Protein AF-A0A835HES0-F1 (afdb_monomer)

Secondary structure (DSSP, 8-state):
------PPPPTTPPPPPHHHHIIIIITTSTT--TT-S--S----S----------HHHHHHHHHHHHHHHHHHHHHHHHHHHHHHHHHHTT-

pLDDT: mean 78.98, std 13.73, range [44.25, 97.56]

Solvent-accessible surface area (backbone atoms only — not comparable to full-atom values): 6055 Å² total; per-residue (Å²): 133,85,84,72,86,80,74,76,78,62,91,87,63,80,76,78,49,74,65,55,46,34,62,72,59,38,65,70,43,92,87,55,61,91,84,74,62,90,59,83,71,72,77,69,94,78,69,84,69,77,74,72,74,70,51,72,68,55,53,50,54,53,48,55,54,51,50,53,51,51,52,51,53,48,51,56,50,49,54,52,47,49,57,50,51,55,56,54,63,73,76,110

Radius of gyration: 34.27 Å; Cα contacts (8 Å, |Δi|>4): 11; chains: 1; bounding box: 58×34×90 Å

Sequence (92 aa):
MVELQNQPTPEGSKPLTEEEIFDEVLGVRPGYKRGLGHGEAPLSRKCVARYEHPDVDQLRARAEEAESQLEKLRGWKEAAQETQETHQAQIQ

Mean predicted aligned error: 18.34 Å

Foldseek 3Di:
DDDDPPDDDPPPDDDDDPVRCCVPPQVPDPPHDPPPPPDPDPPPPPDPPVPPVPPPVRVVVVVVVVVVVVVVVVVVVVVVVVVVVVVVVVVD

Structure (mmCIF, N/CA/C/O backbone):
data_AF-A0A835HES0-F1
#
_entry.id   AF-A0A835HES0-F1
#
loop_
_atom_site.group_PDB
_atom_site.id
_atom_site.type_symbol
_atom_site.label_atom_id
_atom_site.label_alt_id
_atom_site.label_comp_id
_atom_site.label_asym_id
_atom_site.label_entity_id
_atom_site.label_seq_id
_atom_site.pdbx_PDB_ins_code
_atom_site.Cartn_x
_atom_site.Cartn_y
_atom_site.Cartn_z
_atom_site.occupancy
_atom_site.B_iso_or_equiv
_atom_site.auth_seq_id
_atom_site.auth_comp_id
_atom_site.auth_asym_id
_atom_site.auth_atom_id
_atom_site.pdbx_PDB_model_num
ATOM 1 N N . MET A 1 1 ? 6.231 6.410 -54.476 1.00 61.84 1 MET A N 1
ATOM 2 C CA . MET A 1 1 ? 4.985 5.732 -54.068 1.00 61.84 1 MET A CA 1
ATOM 3 C C . MET A 1 1 ? 5.387 4.313 -53.710 1.00 61.84 1 MET A C 1
ATOM 5 O O . MET A 1 1 ? 6.032 3.690 -54.538 1.00 61.84 1 MET A O 1
ATOM 9 N N . VAL A 1 2 ? 5.175 3.866 -52.470 1.00 69.19 2 VAL A N 1
ATOM 10 C CA . VAL A 1 2 ? 5.472 2.473 -52.095 1.00 69.19 2 VAL A CA 1
ATOM 11 C C . VAL A 1 2 ? 4.303 1.631 -52.590 1.00 69.19 2 VAL A C 1
ATOM 13 O O . VAL A 1 2 ? 3.172 1.872 -52.173 1.00 69.19 2 VAL A O 1
ATOM 16 N N . GLU A 1 3 ? 4.559 0.702 -53.507 1.00 64.00 3 GLU A N 1
ATOM 17 C CA . GLU A 1 3 ? 3.569 -0.293 -53.918 1.00 64.00 3 GLU A CA 1
ATOM 18 C C . GLU A 1 3 ? 3.380 -1.271 -52.757 1.00 64.00 3 GLU A C 1
ATOM 20 O O . GLU A 1 3 ? 4.244 -2.096 -52.463 1.00 64.00 3 GLU A O 1
ATOM 25 N N . LEU A 1 4 ? 2.277 -1.114 -52.027 1.00 65.44 4 LEU A N 1
ATOM 26 C CA . LEU A 1 4 ? 1.916 -2.028 -50.953 1.00 65.44 4 LEU A CA 1
ATOM 27 C C . LEU A 1 4 ? 1.489 -3.355 -51.592 1.00 65.44 4 LEU A C 1
ATOM 29 O O . LEU A 1 4 ? 0.635 -3.359 -52.482 1.00 65.44 4 LEU A O 1
ATOM 33 N N . GLN A 1 5 ? 2.078 -4.476 -51.166 1.00 68.44 5 GLN A N 1
ATOM 34 C CA . GLN A 1 5 ? 1.601 -5.791 -51.590 1.00 68.44 5 GLN A CA 1
ATOM 35 C C . GLN A 1 5 ? 0.143 -5.950 -51.137 1.00 68.44 5 GLN A C 1
ATOM 37 O O . GLN A 1 5 ? -0.137 -6.080 -49.951 1.00 68.44 5 GLN A O 1
ATOM 42 N N . ASN A 1 6 ? -0.784 -5.897 -52.093 1.00 66.31 6 ASN A N 1
ATOM 43 C CA . ASN A 1 6 ? -2.229 -5.986 -51.867 1.00 66.31 6 ASN A CA 1
ATOM 44 C C . ASN A 1 6 ? -2.771 -7.413 -52.041 1.00 66.31 6 ASN A C 1
ATOM 46 O O . ASN A 1 6 ? -3.983 -7.591 -52.152 1.00 66.31 6 ASN A O 1
ATOM 50 N N . GLN A 1 7 ? -1.908 -8.432 -52.121 1.00 75.69 7 GLN A N 1
ATOM 51 C CA . GLN A 1 7 ? -2.403 -9.806 -52.158 1.00 75.69 7 GLN A CA 1
ATOM 52 C C . GLN A 1 7 ? -2.845 -10.218 -50.750 1.00 75.69 7 GLN A C 1
ATOM 54 O O . GLN A 1 7 ? -2.024 -10.187 -49.833 1.00 75.69 7 GLN A O 1
ATOM 59 N N . PRO A 1 8 ? -4.126 -10.579 -50.556 1.00 68.69 8 PRO A N 1
ATOM 60 C CA . PRO A 1 8 ? -4.584 -11.088 -49.277 1.00 68.69 8 PRO A CA 1
ATOM 61 C C . PRO A 1 8 ? -3.895 -12.421 -48.994 1.00 68.69 8 PRO A C 1
ATOM 63 O O . PRO A 1 8 ? -3.7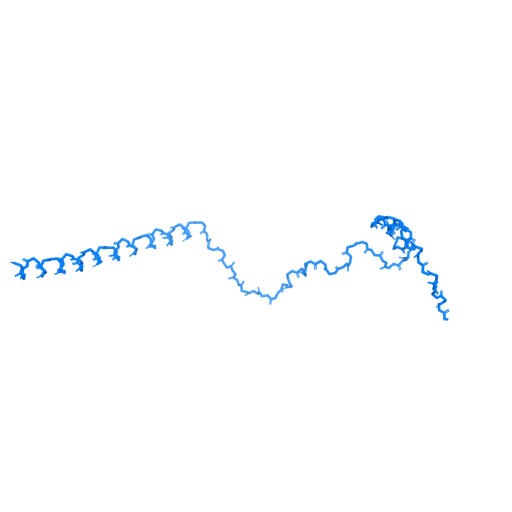89 -13.278 -49.875 1.00 68.69 8 PRO A O 1
ATOM 66 N N . THR A 1 9 ? -3.435 -12.605 -47.759 1.00 75.19 9 THR A N 1
ATOM 67 C CA . THR A 1 9 ? -2.931 -13.900 -47.306 1.00 75.19 9 THR A CA 1
ATOM 68 C C . THR A 1 9 ? -4.050 -14.934 -47.471 1.00 75.19 9 THR A C 1
ATOM 70 O O . THR A 1 9 ? -5.163 -14.67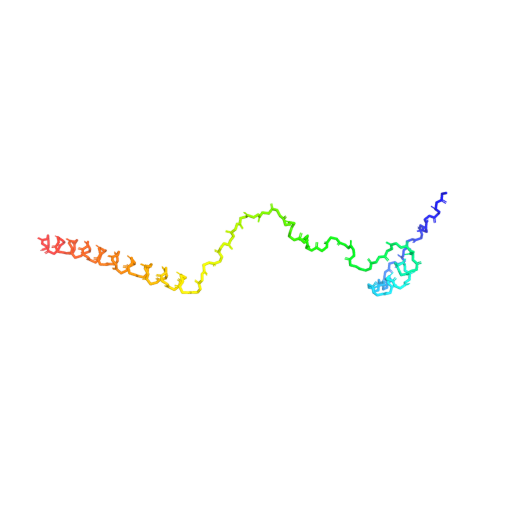5 -47.006 1.00 75.19 9 THR A O 1
ATOM 73 N N . PRO A 1 10 ? -3.809 -16.080 -48.133 1.00 79.88 10 PRO A N 1
ATOM 74 C CA . PRO A 1 10 ? -4.847 -17.085 -48.326 1.00 79.88 10 PRO A CA 1
ATOM 75 C C . PRO A 1 10 ? -5.412 -17.543 -46.974 1.00 79.88 10 PRO A C 1
ATOM 77 O O . PRO A 1 10 ? -4.648 -17.823 -46.040 1.00 79.88 10 PRO A O 1
ATOM 80 N N . GLU A 1 11 ? -6.745 -17.588 -46.863 1.00 78.25 11 GLU A N 1
ATOM 81 C CA . GLU A 1 11 ? -7.441 -18.028 -45.649 1.00 78.25 11 GLU A CA 1
ATOM 82 C C . GLU A 1 11 ? -6.944 -19.421 -45.231 1.00 78.25 11 GLU A C 1
ATOM 84 O O . GLU A 1 11 ? -6.911 -20.351 -46.035 1.00 78.25 11 GLU A O 1
ATOM 89 N N . GLY A 1 12 ? -6.525 -19.561 -43.969 1.00 73.94 12 GLY A N 1
ATOM 90 C CA . GLY A 1 12 ? -5.968 -20.808 -43.427 1.00 73.94 12 GLY A CA 1
ATOM 91 C C . GLY A 1 12 ? -4.439 -20.893 -43.406 1.00 73.94 12 GLY A C 1
ATOM 92 O O . GLY A 1 12 ? -3.893 -21.888 -42.931 1.00 73.94 12 GLY A O 1
ATOM 93 N N . SER A 1 13 ? -3.732 -19.858 -43.862 1.00 79.69 13 SER A N 1
ATOM 94 C CA . SER A 1 13 ? -2.285 -19.768 -43.653 1.00 79.69 13 SER A CA 1
ATOM 95 C C . SER A 1 13 ? -1.963 -19.681 -42.161 1.00 79.69 13 SER A C 1
ATOM 97 O O . SER A 1 13 ? -2.618 -18.950 -41.413 1.00 79.69 13 SER A O 1
ATOM 99 N N . LYS A 1 14 ? -0.933 -20.410 -41.721 1.00 83.94 14 LYS A N 1
ATOM 100 C CA . LYS A 1 14 ? -0.424 -20.268 -40.357 1.00 83.94 14 LYS A CA 1
ATOM 101 C C . LYS A 1 14 ? 0.112 -18.836 -40.199 1.00 83.94 14 LYS A C 1
ATOM 103 O O . LYS A 1 14 ? 0.946 -18.435 -41.012 1.00 83.94 14 LYS A O 1
ATOM 108 N N . PRO A 1 15 ? -0.352 -18.064 -39.202 1.00 82.56 15 PRO A N 1
ATOM 109 C CA . PRO A 1 15 ? 0.228 -16.758 -38.938 1.00 82.56 15 PRO A CA 1
ATOM 110 C C . PRO A 1 15 ? 1.699 -16.931 -38.551 1.00 82.56 15 PRO A C 1
ATOM 112 O O . PRO A 1 15 ? 2.045 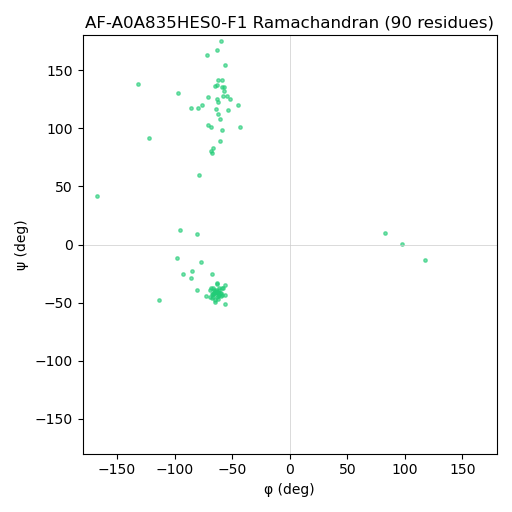-17.881 -37.843 1.00 82.56 15 PRO A O 1
ATOM 115 N N . LEU A 1 16 ? 2.543 -16.013 -39.022 1.00 82.88 16 LEU A N 1
ATOM 116 C CA . LEU A 1 16 ? 3.942 -15.937 -38.608 1.00 82.88 16 LEU A CA 1
ATOM 117 C C . LEU A 1 16 ? 4.013 -15.743 -37.090 1.00 82.88 16 LEU A C 1
ATOM 119 O O . LEU A 1 16 ? 3.193 -15.016 -36.515 1.00 82.88 16 LEU A O 1
ATOM 123 N N . THR A 1 17 ? 4.976 -16.393 -36.441 1.00 85.62 17 THR A N 1
ATOM 124 C CA . THR A 1 17 ? 5.230 -16.154 -35.019 1.00 85.62 17 THR A CA 1
ATOM 125 C C . THR A 1 17 ? 5.876 -14.786 -34.812 1.00 85.62 17 THR A C 1
ATOM 127 O O . THR A 1 17 ? 6.384 -14.160 -35.743 1.00 85.62 17 THR A O 1
ATOM 130 N N . GLU A 1 18 ? 5.854 -14.289 -33.575 1.00 80.25 18 GLU A N 1
ATOM 131 C CA . GLU A 1 18 ? 6.440 -12.986 -33.241 1.00 80.25 18 GLU A CA 1
ATOM 132 C C . GLU A 1 18 ? 7.933 -12.919 -33.601 1.00 80.25 18 GLU A C 1
ATOM 134 O O . GLU A 1 18 ? 8.425 -11.891 -34.072 1.00 80.25 18 GLU A O 1
ATOM 139 N N . GLU A 1 19 ? 8.649 -14.026 -33.413 1.00 82.56 19 GLU A N 1
ATOM 140 C CA . GLU A 1 19 ? 10.066 -14.144 -33.739 1.00 82.56 19 GLU A CA 1
ATOM 141 C C . GLU A 1 19 ? 10.294 -14.085 -35.248 1.00 82.56 19 GLU A C 1
ATOM 143 O O . GLU A 1 19 ? 11.141 -13.316 -35.697 1.00 82.56 19 GLU A O 1
ATOM 148 N N . GLU A 1 20 ? 9.496 -14.824 -36.021 1.00 83.69 20 GLU A N 1
ATOM 149 C CA . GLU A 1 20 ? 9.566 -14.845 -37.485 1.00 83.69 20 GLU A CA 1
ATOM 150 C C . GLU A 1 20 ? 9.259 -13.456 -38.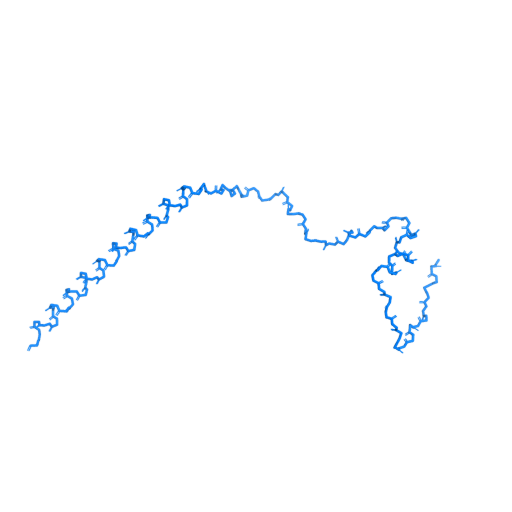071 1.00 83.69 20 GLU A C 1
ATOM 152 O O . GLU A 1 20 ? 9.981 -12.969 -38.940 1.00 83.69 20 GLU A O 1
ATOM 157 N N . ILE A 1 21 ? 8.254 -12.756 -37.529 1.00 82.81 21 ILE A N 1
ATOM 158 C CA . ILE A 1 21 ? 7.937 -11.367 -37.905 1.00 82.81 21 ILE A CA 1
ATOM 159 C C . ILE A 1 21 ? 9.104 -10.432 -37.573 1.00 82.81 21 ILE A C 1
ATOM 161 O O . ILE A 1 21 ? 9.415 -9.515 -38.343 1.00 82.81 21 ILE A O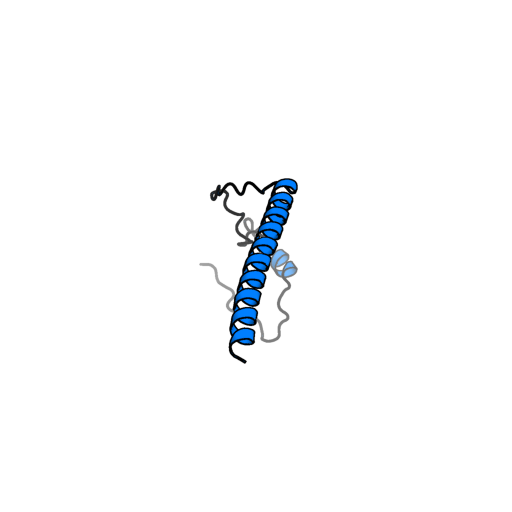 1
ATOM 165 N N . PHE A 1 22 ? 9.748 -10.623 -36.419 1.00 79.75 22 PHE A N 1
ATOM 166 C CA . PHE A 1 22 ? 10.888 -9.800 -36.051 1.00 79.75 22 PHE A CA 1
ATOM 167 C C . PHE A 1 22 ? 12.056 -10.022 -37.002 1.00 79.75 22 PHE A C 1
ATOM 169 O O . PHE A 1 22 ? 12.604 -9.041 -37.485 1.00 79.75 22 PHE A O 1
ATOM 176 N N . ASP A 1 23 ? 12.414 -11.261 -37.307 1.00 81.62 23 ASP A N 1
ATOM 177 C CA . ASP A 1 23 ? 13.574 -11.551 -38.146 1.00 81.62 23 ASP A CA 1
ATOM 178 C C . ASP A 1 23 ? 13.347 -11.136 -39.609 1.00 81.62 23 ASP A C 1
ATOM 180 O O . ASP A 1 23 ? 14.243 -10.561 -40.229 1.00 81.62 23 ASP A O 1
ATOM 184 N N . GLU A 1 24 ? 12.141 -11.344 -40.146 1.00 78.75 24 GLU A N 1
ATOM 185 C CA . GLU A 1 24 ? 11.822 -11.047 -41.547 1.00 78.75 24 GLU A CA 1
ATOM 186 C C . GLU A 1 24 ? 11.524 -9.557 -41.799 1.00 78.75 24 GLU A C 1
ATOM 188 O O . GLU A 1 24 ? 11.940 -8.997 -42.815 1.00 78.75 24 GLU A O 1
ATOM 193 N N . VAL A 1 25 ? 10.825 -8.883 -40.876 1.00 72.50 25 VAL A N 1
ATOM 194 C CA . VAL A 1 25 ? 10.275 -7.535 -41.120 1.00 72.50 25 VAL A CA 1
ATOM 195 C C . VAL A 1 25 ? 10.936 -6.458 -40.259 1.00 72.50 25 VAL A C 1
ATOM 197 O O . VAL A 1 25 ? 11.295 -5.389 -40.765 1.00 72.50 25 VAL A O 1
ATOM 200 N N . LEU A 1 26 ? 11.085 -6.696 -38.952 1.00 71.44 26 LEU A N 1
ATOM 201 C CA . LEU A 1 26 ? 11.500 -5.654 -37.997 1.00 71.44 26 LEU A CA 1
ATOM 202 C C . LEU A 1 26 ? 13.017 -5.597 -37.756 1.00 71.44 26 LEU A C 1
ATOM 204 O O . LEU A 1 26 ? 13.530 -4.543 -37.399 1.00 71.44 26 LEU A O 1
ATOM 208 N N . GLY A 1 27 ? 13.735 -6.697 -37.956 1.00 68.94 27 GLY A N 1
ATOM 209 C CA . GLY A 1 27 ? 15.166 -6.847 -37.691 1.00 68.94 27 GLY A CA 1
ATOM 210 C C . GLY A 1 27 ? 16.039 -6.359 -38.843 1.00 68.94 27 GLY A C 1
ATOM 211 O O . GLY A 1 27 ? 17.184 -5.968 -38.628 1.00 68.94 27 GLY A O 1
ATOM 212 N N . VAL A 1 28 ? 15.484 -6.313 -40.058 1.00 75.12 28 VAL A N 1
ATOM 213 C CA . VAL A 1 28 ? 16.178 -5.842 -41.268 1.00 75.12 28 VAL A CA 1
ATOM 214 C C . VAL A 1 28 ? 16.079 -4.320 -41.427 1.00 75.12 28 VAL A C 1
ATOM 216 O O . VAL A 1 28 ? 16.966 -3.688 -42.003 1.00 75.12 28 VAL A O 1
ATOM 219 N N . ARG A 1 29 ? 15.010 -3.692 -40.915 1.00 73.75 29 ARG A N 1
ATOM 220 C CA . ARG A 1 29 ? 14.789 -2.247 -41.068 1.00 73.75 29 ARG A CA 1
ATOM 221 C C . ARG A 1 29 ? 15.513 -1.460 -39.968 1.00 73.75 29 ARG A C 1
ATOM 223 O O . ARG A 1 29 ? 15.131 -1.562 -38.800 1.00 73.75 29 ARG A O 1
ATOM 230 N N . PRO A 1 30 ? 16.492 -0.596 -40.305 1.00 67.06 30 PRO A N 1
ATOM 231 C CA . PRO A 1 30 ? 17.131 0.256 -39.311 1.00 67.06 30 PRO A CA 1
ATOM 232 C C . PRO A 1 30 ? 16.088 1.202 -38.699 1.00 67.06 30 PRO A C 1
ATOM 234 O O . PRO A 1 30 ? 15.413 1.942 -39.413 1.00 67.06 30 PRO A O 1
ATOM 237 N N . GLY A 1 31 ? 15.936 1.157 -37.374 1.00 70.50 31 GLY A N 1
ATOM 238 C CA . GLY A 1 31 ? 15.005 2.009 -36.620 1.00 70.50 31 GLY A CA 1
ATOM 239 C C . GLY A 1 31 ? 13.899 1.261 -35.874 1.00 70.50 31 GLY A C 1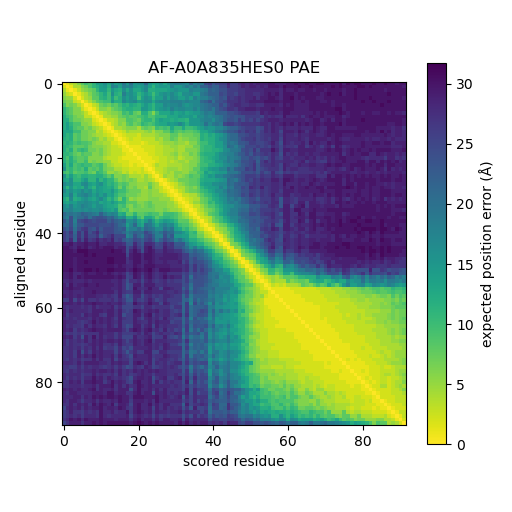
ATOM 240 O O . GLY A 1 31 ? 13.290 1.842 -34.979 1.00 70.50 31 GLY A O 1
ATOM 241 N N . TYR A 1 32 ? 13.682 -0.023 -36.163 1.00 69.38 32 TYR A N 1
ATOM 242 C CA . TYR A 1 32 ? 12.768 -0.864 -35.392 1.00 69.38 32 TYR A CA 1
ATOM 243 C C . TYR A 1 32 ? 13.560 -1.673 -34.359 1.00 69.38 32 TYR A C 1
ATOM 245 O O . TYR A 1 32 ? 14.587 -2.273 -34.664 1.00 69.38 32 TYR A O 1
ATOM 253 N N . LYS A 1 33 ? 13.115 -1.652 -33.100 1.00 71.38 33 LYS A N 1
ATOM 254 C CA . LYS A 1 33 ? 13.670 -2.478 -32.018 1.00 71.38 33 LYS A CA 1
ATOM 255 C C . LYS A 1 33 ? 12.524 -3.156 -31.279 1.00 71.38 33 LYS A C 1
ATOM 257 O O . LYS A 1 33 ? 11.500 -2.522 -31.013 1.00 71.38 33 LYS A O 1
ATOM 262 N N . ARG A 1 34 ? 12.703 -4.438 -30.945 1.00 69.81 34 ARG A N 1
ATOM 263 C CA . ARG A 1 34 ? 11.737 -5.214 -30.154 1.00 69.81 34 ARG A CA 1
ATOM 264 C C . ARG A 1 34 ? 11.531 -4.521 -28.803 1.00 69.81 34 ARG A C 1
ATOM 266 O O . ARG A 1 34 ? 12.503 -4.076 -28.197 1.00 69.81 34 ARG A O 1
ATOM 273 N N . GLY A 1 35 ? 10.284 -4.401 -28.351 1.00 70.31 35 GLY A N 1
ATOM 274 C CA . GLY A 1 35 ? 9.970 -3.807 -27.044 1.00 70.31 35 GLY A CA 1
ATOM 275 C C . GLY A 1 35 ? 9.894 -2.274 -26.996 1.00 70.31 35 GLY A C 1
ATOM 276 O O . GLY A 1 35 ? 9.778 -1.724 -25.909 1.00 70.31 35 GLY A O 1
ATOM 277 N N . LEU A 1 36 ? 9.907 -1.573 -28.139 1.00 69.06 36 LEU A N 1
ATOM 278 C CA . LEU A 1 36 ? 9.580 -0.133 -28.207 1.00 69.06 36 LEU A CA 1
ATOM 279 C C . LEU A 1 36 ? 8.068 0.162 -28.220 1.00 69.06 36 LEU A C 1
ATOM 281 O O . LEU A 1 36 ? 7.660 1.296 -28.468 1.00 69.06 36 LEU A O 1
ATOM 285 N N . GLY A 1 37 ? 7.227 -0.847 -27.988 1.00 72.19 37 GLY A N 1
ATOM 286 C CA . GLY A 1 37 ? 5.804 -0.625 -27.754 1.00 72.19 37 GLY A CA 1
ATOM 287 C C . GLY A 1 37 ? 5.570 0.187 -26.478 1.00 72.19 37 GLY A C 1
ATOM 288 O O . GLY A 1 37 ? 6.462 0.349 -25.643 1.00 72.19 37 GLY A O 1
ATOM 289 N N . HIS A 1 38 ? 4.342 0.665 -26.298 1.00 63.88 38 HIS A N 1
ATOM 290 C CA . HIS A 1 38 ? 3.891 1.152 -25.000 1.00 63.88 38 HIS A CA 1
ATOM 291 C C . HIS A 1 38 ? 3.772 -0.040 -24.034 1.00 63.88 38 HIS A C 1
ATOM 293 O O . HIS A 1 38 ? 2.687 -0.577 -23.835 1.00 63.88 38 HIS A O 1
ATOM 299 N N . GLY A 1 39 ? 4.892 -0.481 -23.453 1.00 68.12 39 GLY A N 1
ATOM 300 C CA . GLY A 1 39 ? 4.862 -1.201 -22.178 1.00 68.12 39 GLY A CA 1
ATOM 301 C C . GLY A 1 39 ? 4.243 -0.315 -21.092 1.00 68.12 39 GLY A C 1
ATOM 302 O O . GLY A 1 39 ? 3.945 0.856 -21.356 1.00 68.12 39 GLY A O 1
ATOM 303 N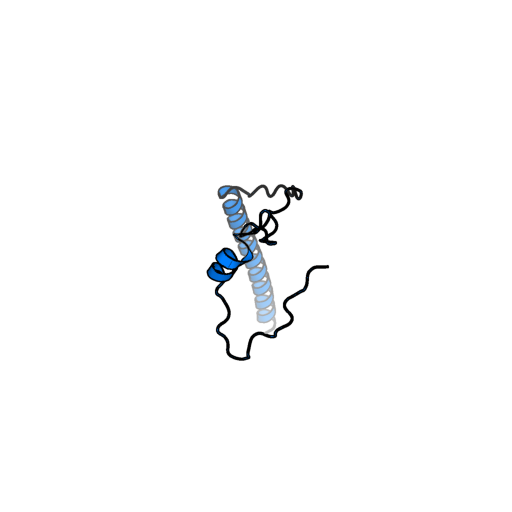 N . GLU A 1 40 ? 4.049 -0.843 -19.877 1.00 61.22 40 GLU A N 1
ATOM 304 C CA . GLU A 1 40 ? 3.637 -0.011 -18.739 1.00 61.22 40 GLU A CA 1
ATOM 305 C C . GLU A 1 40 ? 4.485 1.258 -18.733 1.00 61.22 40 GLU A C 1
ATOM 307 O O . GLU A 1 40 ? 5.719 1.190 -18.735 1.00 61.22 40 GLU A O 1
ATOM 312 N N . ALA A 1 41 ? 3.820 2.413 -18.838 1.00 66.12 41 ALA A N 1
ATOM 313 C CA . ALA A 1 41 ? 4.519 3.680 -18.870 1.00 66.12 41 ALA A CA 1
ATOM 314 C C . ALA A 1 41 ? 5.458 3.690 -17.659 1.00 66.12 41 ALA A C 1
ATOM 316 O O . ALA A 1 41 ? 4.973 3.460 -16.547 1.00 66.12 41 ALA A O 1
ATOM 317 N N . PRO A 1 42 ? 6.776 3.913 -17.836 1.00 62.50 42 PRO A N 1
ATOM 318 C CA . PRO A 1 42 ? 7.659 4.049 -16.692 1.00 62.50 42 PRO A CA 1
ATOM 319 C C . PRO A 1 42 ? 7.034 5.137 -15.841 1.00 62.50 42 PRO A C 1
ATOM 321 O O . PRO A 1 42 ? 6.864 6.242 -16.360 1.00 62.50 42 PRO A O 1
ATOM 324 N N . LEU A 1 43 ? 6.599 4.783 -14.620 1.00 63.62 43 LEU A N 1
ATOM 325 C CA . LEU A 1 43 ? 5.837 5.655 -13.728 1.00 63.62 43 LEU A CA 1
ATOM 326 C C . LEU A 1 43 ? 6.495 7.020 -13.775 1.00 63.62 43 LEU A C 1
ATOM 328 O O . LEU A 1 43 ? 7.597 7.204 -13.247 1.00 63.62 43 LEU A O 1
ATOM 332 N N . SER A 1 44 ? 5.888 7.928 -14.547 1.00 62.00 44 SER A N 1
ATOM 333 C CA . SER A 1 44 ? 6.580 9.151 -14.903 1.00 62.00 44 SER A CA 1
ATOM 334 C C . SER A 1 44 ? 6.780 9.871 -13.588 1.00 62.00 44 SER A C 1
ATOM 336 O O . SER A 1 44 ? 5.842 10.112 -12.826 1.00 62.00 44 SER A O 1
ATOM 338 N N . ARG A 1 45 ? 8.050 10.046 -13.244 1.00 62.72 45 ARG A N 1
ATOM 339 C CA . ARG A 1 45 ? 8.514 10.503 -11.946 1.00 62.72 45 ARG A CA 1
ATOM 340 C C . ARG A 1 45 ? 8.095 11.956 -11.768 1.00 62.72 45 ARG A C 1
ATOM 342 O O . ARG A 1 45 ? 8.905 12.840 -12.011 1.00 62.72 45 ARG A O 1
ATOM 349 N N . LYS A 1 46 ? 6.825 12.186 -11.424 1.00 57.00 46 LYS A N 1
ATOM 350 C CA . LYS A 1 46 ? 6.201 13.467 -11.054 1.00 57.00 46 LYS A CA 1
ATOM 351 C C . LYS A 1 46 ? 4.807 13.275 -10.426 1.00 57.00 46 LYS A C 1
ATOM 353 O O . LYS A 1 46 ? 3.906 14.072 -10.629 1.00 57.00 46 LYS A O 1
ATOM 358 N N . CYS A 1 47 ? 4.675 12.280 -9.556 1.00 44.25 47 CYS A N 1
ATOM 359 C CA . CYS A 1 47 ? 3.895 12.440 -8.333 1.00 44.25 47 CYS A CA 1
ATOM 360 C C . CYS A 1 47 ? 4.842 12.126 -7.181 1.00 44.25 47 CYS A C 1
ATOM 362 O O . CYS A 1 47 ? 4.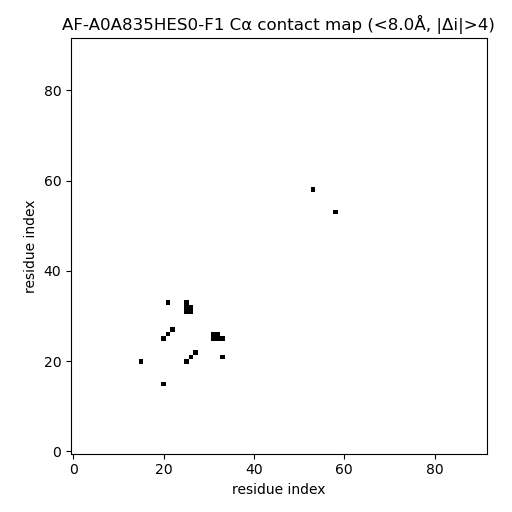987 10.981 -6.773 1.00 44.25 47 CYS A O 1
ATOM 364 N N . VAL A 1 48 ? 5.510 13.153 -6.656 1.00 50.34 48 VAL A N 1
ATOM 365 C CA . VAL A 1 48 ? 6.076 13.083 -5.305 1.00 50.34 48 VAL A CA 1
ATOM 366 C C . VAL A 1 48 ? 4.919 13.320 -4.332 1.00 50.34 48 VAL A C 1
ATOM 368 O O . VAL A 1 48 ? 4.923 14.267 -3.557 1.00 50.34 48 VAL A O 1
ATOM 371 N N . ALA A 1 49 ? 3.895 12.465 -4.378 1.00 54.88 49 ALA A N 1
ATOM 372 C CA . ALA A 1 49 ? 3.289 12.089 -3.117 1.00 54.88 49 ALA A CA 1
ATOM 373 C C . ALA A 1 49 ? 4.396 11.274 -2.466 1.00 54.88 49 ALA A C 1
ATOM 375 O O . ALA A 1 49 ? 4.708 10.168 -2.905 1.00 54.88 49 ALA A O 1
ATOM 376 N N . ARG A 1 50 ? 5.116 11.904 -1.542 1.00 47.53 50 ARG A N 1
ATOM 377 C CA . ARG A 1 50 ? 6.070 11.213 -0.694 1.00 47.53 50 ARG A CA 1
ATOM 378 C C . ARG A 1 50 ? 5.238 10.195 0.081 1.00 47.53 50 ARG A C 1
ATOM 380 O O . ARG A 1 50 ? 4.687 10.520 1.124 1.00 47.53 50 ARG A O 1
ATOM 387 N N . TYR A 1 51 ? 5.069 9.000 -0.477 1.00 57.16 51 TYR A N 1
ATOM 388 C CA . TYR A 1 51 ? 4.703 7.834 0.301 1.00 57.16 51 TYR A CA 1
ATOM 389 C C . TYR A 1 51 ? 5.925 7.585 1.175 1.00 57.16 51 TYR A C 1
ATOM 391 O O . TYR A 1 51 ? 6.848 6.862 0.806 1.00 57.16 51 TYR A O 1
ATOM 399 N N . GLU A 1 52 ? 5.992 8.308 2.293 1.00 65.44 52 GLU A N 1
ATOM 400 C CA . GLU A 1 52 ? 6.748 7.848 3.441 1.00 65.44 52 GLU A CA 1
ATOM 401 C C . GLU A 1 52 ? 6.097 6.516 3.777 1.00 65.44 52 GLU A C 1
ATOM 403 O O . GLU A 1 52 ? 4.983 6.475 4.295 1.00 65.44 52 GLU A O 1
ATOM 408 N N . HIS A 1 53 ? 6.709 5.425 3.320 1.00 65.81 53 HIS A N 1
ATOM 409 C CA . HIS A 1 53 ? 6.301 4.110 3.762 1.00 65.81 53 HIS A CA 1
ATOM 410 C C . HIS A 1 53 ? 6.556 4.108 5.269 1.00 65.81 53 HIS A C 1
ATOM 412 O O . HIS A 1 53 ? 7.717 4.253 5.662 1.00 65.81 53 HIS A O 1
ATOM 418 N N . PRO A 1 54 ? 5.503 4.051 6.108 1.00 73.88 54 PRO A N 1
ATOM 419 C CA . PRO A 1 54 ? 5.704 3.962 7.540 1.00 73.88 54 PRO A CA 1
ATOM 420 C C . PRO A 1 54 ? 6.557 2.727 7.805 1.00 73.88 54 PRO A C 1
ATOM 422 O O . PRO A 1 54 ? 6.347 1.676 7.190 1.00 73.88 54 PRO A O 1
ATOM 425 N N . ASP A 1 55 ? 7.543 2.888 8.682 1.00 85.94 55 ASP A N 1
ATOM 426 C CA . ASP A 1 55 ? 8.381 1.776 9.100 1.00 85.94 55 ASP A CA 1
ATOM 427 C C . ASP A 1 55 ? 7.506 0.642 9.669 1.00 85.94 55 ASP A C 1
ATOM 429 O O . ASP A 1 55 ? 6.389 0.876 10.145 1.00 85.94 55 ASP A O 1
ATOM 433 N N . VAL A 1 56 ? 7.992 -0.598 9.605 1.00 89.25 56 VAL A N 1
ATOM 434 C CA . VAL A 1 56 ? 7.251 -1.772 10.088 1.00 89.25 56 VAL A CA 1
ATOM 435 C C . VAL A 1 56 ? 6.851 -1.605 11.557 1.00 89.25 56 VAL A C 1
ATOM 437 O O . VAL A 1 56 ? 5.742 -1.996 11.929 1.00 89.25 56 VAL A O 1
ATOM 440 N N . ASP A 1 57 ? 7.688 -0.952 12.365 1.00 91.69 57 ASP A N 1
ATOM 441 C CA . ASP A 1 57 ? 7.375 -0.656 13.763 1.00 91.69 57 ASP A CA 1
ATOM 442 C C . ASP A 1 57 ? 6.219 0.350 13.899 1.00 91.69 57 ASP A C 1
ATOM 444 O O . ASP A 1 57 ? 5.338 0.180 14.742 1.00 91.69 57 ASP A O 1
ATOM 448 N N . GLN A 1 58 ? 6.145 1.353 13.017 1.00 91.75 58 GLN A N 1
ATOM 449 C CA . GLN A 1 58 ? 5.038 2.320 12.998 1.00 91.75 58 GLN A CA 1
ATOM 450 C C . GLN A 1 58 ? 3.718 1.667 12.574 1.00 91.75 58 GLN A C 1
ATOM 452 O O . GLN A 1 58 ? 2.657 1.992 13.107 1.00 91.75 58 GLN A O 1
ATOM 457 N N . LEU A 1 59 ? 3.768 0.731 11.623 1.00 93.19 59 LEU A N 1
ATOM 458 C CA . LEU A 1 59 ? 2.594 -0.042 11.219 1.00 93.19 59 LEU A CA 1
ATOM 459 C C . LEU A 1 59 ? 2.098 -0.951 12.343 1.00 93.19 59 LEU A C 1
ATOM 461 O O . LEU A 1 59 ? 0.887 -1.062 12.537 1.00 93.19 59 LEU A O 1
ATOM 465 N N . ARG A 1 60 ? 3.017 -1.569 13.093 1.00 94.94 60 ARG A N 1
ATOM 466 C CA . ARG A 1 60 ? 2.675 -2.405 14.247 1.00 94.94 60 ARG A CA 1
ATOM 467 C C . ARG A 1 60 ? 2.029 -1.586 15.360 1.00 94.94 60 ARG A C 1
ATOM 469 O O . ARG A 1 60 ? 0.937 -1.943 15.787 1.00 94.94 60 ARG A O 1
ATOM 476 N N . ALA A 1 61 ? 2.633 -0.459 15.739 1.00 95.25 61 ALA A N 1
ATOM 477 C CA . ALA A 1 61 ? 2.071 0.431 16.754 1.00 95.25 61 ALA A CA 1
ATOM 478 C C . ALA A 1 61 ? 0.650 0.887 16.380 1.00 95.25 61 ALA A C 1
ATOM 480 O O . ALA A 1 61 ? -0.277 0.814 17.184 1.00 95.25 61 ALA A O 1
ATOM 481 N N . ARG A 1 62 ? 0.441 1.258 15.109 1.00 95.44 62 ARG A N 1
ATOM 482 C CA . ARG A 1 62 ? -0.883 1.641 14.605 1.00 95.44 62 ARG A CA 1
ATOM 483 C C . ARG A 1 62 ? -1.904 0.497 14.658 1.00 95.44 62 ARG A C 1
ATOM 485 O O . ARG A 1 62 ? -3.090 0.763 14.852 1.00 95.44 62 ARG A O 1
ATOM 492 N N . ALA A 1 63 ? -1.478 -0.750 14.460 1.00 95.62 63 ALA A N 1
ATOM 493 C CA . ALA A 1 63 ? -2.356 -1.914 14.565 1.00 95.62 63 ALA A CA 1
ATOM 494 C C . ALA A 1 63 ? -2.779 -2.170 16.021 1.00 95.62 63 ALA A C 1
ATOM 496 O O . ALA A 1 63 ? -3.969 -2.325 16.282 1.00 95.62 63 ALA A O 1
ATOM 497 N N . GLU A 1 64 ? -1.840 -2.110 16.968 1.00 96.88 64 GLU A N 1
ATOM 498 C CA . GLU A 1 64 ? -2.126 -2.273 18.402 1.00 96.88 64 GLU A CA 1
ATOM 499 C C . GLU A 1 64 ? -3.057 -1.166 18.928 1.00 96.88 64 GLU A C 1
ATOM 501 O O . GLU A 1 64 ? -4.007 -1.428 19.671 1.00 96.88 64 GLU A O 1
ATOM 506 N N . GLU A 1 65 ? -2.853 0.082 18.492 1.00 97.12 65 GLU A N 1
ATOM 507 C CA . GLU A 1 65 ? -3.757 1.189 18.821 1.00 97.12 65 GLU A CA 1
ATOM 508 C C . GLU A 1 65 ? -5.175 0.952 18.287 1.00 97.12 65 GLU A C 1
ATOM 510 O O . GLU A 1 65 ? -6.156 1.186 19.001 1.00 97.12 65 GLU A O 1
ATOM 515 N N . ALA A 1 66 ? -5.300 0.466 17.049 1.00 96.81 66 ALA A N 1
ATOM 516 C CA . ALA A 1 66 ? -6.592 0.142 16.455 1.00 96.81 66 ALA A CA 1
ATOM 517 C C . ALA A 1 66 ? -7.298 -0.996 17.213 1.00 96.81 66 ALA A C 1
ATOM 519 O O . ALA A 1 66 ? -8.506 -0.921 17.445 1.00 96.81 66 ALA A O 1
ATOM 520 N N . GLU A 1 67 ? -6.561 -2.015 17.658 1.00 96.56 67 GLU A N 1
ATOM 521 C CA . GLU A 1 67 ? -7.096 -3.102 18.484 1.00 96.56 67 GLU A CA 1
ATOM 522 C C . GLU A 1 67 ? -7.606 -2.589 19.838 1.00 96.56 67 GLU A C 1
ATOM 524 O O . GLU A 1 67 ? -8.742 -2.888 20.218 1.00 96.56 67 GLU A O 1
ATOM 529 N N . SER A 1 68 ? -6.847 -1.722 20.515 1.00 97.25 68 SER A N 1
ATOM 530 C CA . SER A 1 68 ? -7.290 -1.095 21.769 1.00 97.25 68 SER A CA 1
ATOM 531 C C . SER A 1 68 ? -8.552 -0.241 21.582 1.00 97.25 68 SER A C 1
ATOM 533 O O . SER A 1 68 ? -9.437 -0.213 22.443 1.00 97.25 68 SER A O 1
ATOM 535 N N . GLN A 1 69 ? -8.677 0.457 20.449 1.00 96.88 69 GLN A N 1
ATOM 536 C CA . GLN A 1 69 ? -9.895 1.203 20.125 1.00 96.88 69 GLN A CA 1
ATOM 537 C C . GLN A 1 69 ? -11.106 0.282 19.937 1.00 96.88 69 GLN A C 1
ATOM 539 O O . GLN A 1 69 ? -12.195 0.605 20.418 1.00 96.88 69 GLN A O 1
ATOM 544 N N . LEU A 1 70 ? -10.928 -0.870 19.284 1.00 97.12 70 LEU A N 1
ATOM 545 C CA . LEU A 1 70 ? -11.995 -1.855 19.113 1.00 97.12 70 LEU A CA 1
ATOM 546 C C . LEU A 1 70 ? -12.435 -2.458 20.446 1.00 97.12 70 LEU A C 1
ATOM 548 O O . LEU A 1 70 ? -13.635 -2.609 20.664 1.00 97.12 70 LEU A O 1
ATOM 552 N N . GLU A 1 71 ? -11.500 -2.774 21.338 1.00 96.75 71 GLU A N 1
ATOM 553 C CA . GLU A 1 71 ? -11.825 -3.295 22.668 1.00 96.75 71 GLU A CA 1
ATOM 554 C C . GLU A 1 71 ? -12.630 -2.281 23.486 1.00 96.75 71 GLU A C 1
ATOM 556 O O . GLU A 1 71 ? -13.673 -2.624 24.042 1.00 96.75 71 GLU A O 1
ATOM 561 N N . LYS A 1 72 ? -12.235 -1.001 23.466 1.00 97.38 72 LYS A N 1
ATOM 562 C CA . LYS A 1 72 ? -13.024 0.072 24.090 1.00 97.38 72 LYS A CA 1
ATOM 563 C C . LYS A 1 72 ? -14.440 0.099 23.529 1.00 97.38 72 LYS A C 1
ATOM 565 O O . LYS A 1 72 ? -15.396 0.077 24.297 1.00 97.38 72 LYS A O 1
ATOM 570 N N . LEU A 1 73 ? -14.588 0.121 22.202 1.00 97.56 73 LEU A N 1
ATOM 571 C CA . LEU A 1 73 ? -15.901 0.123 21.549 1.00 97.56 73 LEU A CA 1
ATOM 572 C C . LEU A 1 73 ? -16.741 -1.105 21.920 1.00 97.56 73 LEU A C 1
ATOM 574 O O . LEU A 1 73 ? -17.950 -0.971 22.107 1.00 97.56 73 LEU A O 1
ATOM 578 N N . ARG A 1 74 ? -16.120 -2.283 22.058 1.00 96.69 74 ARG A N 1
ATOM 579 C CA . ARG A 1 74 ? -16.799 -3.490 22.550 1.00 96.69 74 ARG A CA 1
ATOM 580 C C . ARG A 1 74 ? -17.293 -3.304 23.980 1.00 96.69 74 ARG A C 1
ATOM 582 O O . ARG A 1 74 ? -18.471 -3.539 24.211 1.00 96.69 74 ARG A O 1
ATOM 589 N N . GLY A 1 75 ? -16.463 -2.779 24.879 1.00 97.12 75 GLY A N 1
ATOM 590 C CA . GLY A 1 75 ? -16.872 -2.483 26.253 1.00 97.12 75 GLY A CA 1
ATOM 591 C C . GLY A 1 75 ? -18.049 -1.503 26.330 1.00 97.12 75 GLY A C 1
ATOM 592 O O . GLY A 1 75 ? -19.017 -1.754 27.042 1.00 97.12 75 GLY A O 1
ATOM 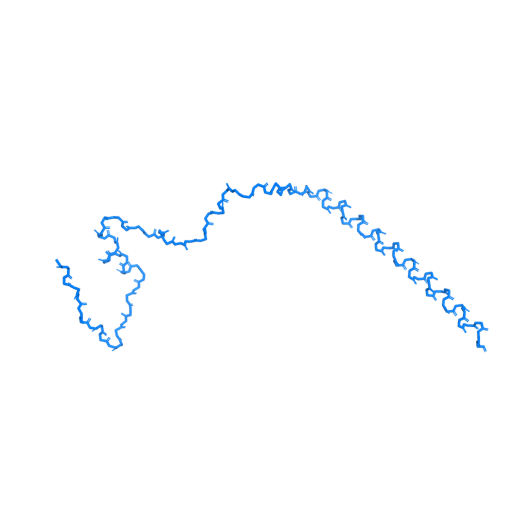593 N N . TRP A 1 76 ? -18.036 -0.425 25.534 1.00 96.62 76 TRP A N 1
ATOM 594 C CA . TRP A 1 76 ? -19.179 0.499 25.440 1.00 96.62 76 TRP A CA 1
ATOM 595 C C . TRP A 1 76 ? -20.448 -0.192 24.931 1.00 96.62 76 TRP A C 1
ATOM 597 O O . TRP A 1 76 ? -21.543 0.095 25.414 1.00 96.62 76 TRP A O 1
ATOM 607 N N . LYS A 1 77 ? -20.312 -1.101 23.960 1.00 96.81 77 LYS A N 1
ATOM 608 C CA . LYS A 1 77 ? -21.438 -1.865 23.417 1.00 96.81 77 LYS A CA 1
ATOM 609 C C . LYS A 1 77 ? -22.022 -2.828 24.455 1.00 96.81 77 LYS A C 1
ATOM 611 O O . LYS A 1 77 ? -23.240 -2.919 24.558 1.00 96.81 77 LYS A O 1
ATOM 616 N N . GLU A 1 78 ? -21.176 -3.520 25.209 1.00 95.06 78 GLU A N 1
ATOM 617 C CA . GLU A 1 78 ? -21.588 -4.453 26.263 1.00 95.06 78 GLU A CA 1
ATOM 618 C C . GLU A 1 78 ? -22.265 -3.721 27.422 1.00 95.06 78 GLU A C 1
ATOM 620 O O . GLU A 1 78 ? -23.364 -4.101 27.810 1.00 95.06 78 GLU A O 1
ATOM 625 N N . ALA A 1 79 ? -21.696 -2.605 27.886 1.00 92.94 79 ALA A N 1
ATOM 626 C CA . ALA A 1 79 ? -22.323 -1.770 28.909 1.00 92.94 79 ALA A CA 1
ATOM 627 C C . ALA A 1 79 ? -23.693 -1.239 28.451 1.00 92.94 79 ALA A C 1
ATOM 629 O O . ALA A 1 79 ? -24.660 -1.251 29.210 1.00 92.94 79 ALA A O 1
ATOM 630 N N . ALA A 1 80 ? -23.811 -0.815 27.188 1.00 93.44 80 ALA A N 1
ATOM 631 C CA . ALA A 1 80 ? -25.094 -0.402 26.627 1.00 93.44 80 ALA A CA 1
ATOM 632 C C . ALA A 1 80 ? -26.102 -1.566 26.585 1.00 93.44 80 ALA A C 1
ATOM 634 O O . ALA A 1 80 ? -27.273 -1.382 26.919 1.00 93.44 80 ALA A O 1
ATOM 635 N N . GLN A 1 81 ? -25.657 -2.770 26.228 1.00 92.50 81 GLN A N 1
ATOM 636 C CA . GLN A 1 81 ? -26.513 -3.952 26.213 1.00 92.50 81 GLN A CA 1
ATOM 637 C C . GLN A 1 81 ? -26.964 -4.351 27.625 1.00 92.50 81 GLN A C 1
ATOM 639 O O . GLN A 1 81 ? -28.147 -4.600 27.825 1.00 92.50 81 GLN A O 1
ATOM 644 N N . GLU A 1 82 ? -26.076 -4.315 28.616 1.00 91.12 82 GLU A N 1
ATOM 645 C CA . GLU A 1 82 ? -26.414 -4.588 30.016 1.00 91.12 82 GLU A CA 1
ATOM 646 C C . GLU A 1 82 ? -27.454 -3.587 30.543 1.00 91.12 82 GLU A C 1
ATOM 648 O O . GLU A 1 82 ? -28.436 -3.973 31.181 1.00 91.12 82 GLU A O 1
ATOM 653 N N . THR A 1 83 ? -27.323 -2.296 30.211 1.00 88.38 83 THR A N 1
ATOM 654 C CA . THR A 1 83 ? -28.352 -1.300 30.574 1.00 88.38 83 THR A CA 1
ATOM 655 C C . THR A 1 83 ? -29.702 -1.582 29.914 1.00 88.38 83 THR A C 1
ATOM 657 O O . THR A 1 83 ? -30.753 -1.339 30.505 1.00 88.38 83 THR A O 1
ATOM 660 N N . GLN A 1 84 ? -29.697 -2.133 28.701 1.00 87.31 84 GLN A N 1
ATOM 661 C CA . GLN A 1 84 ? -30.920 -2.515 28.009 1.00 87.31 84 GLN A CA 1
ATOM 662 C C . GLN A 1 84 ? -31.554 -3.764 28.640 1.00 87.31 84 GLN A C 1
ATOM 664 O O . GLN A 1 84 ? -32.767 -3.795 28.842 1.00 87.31 84 GLN A O 1
ATOM 669 N N . GLU A 1 85 ? -30.756 -4.781 28.962 1.00 89.06 85 GLU A N 1
ATOM 670 C CA . GLU A 1 85 ? -31.219 -6.037 29.563 1.00 89.06 85 GLU A CA 1
ATOM 671 C C . GLU A 1 85 ? -31.738 -5.824 30.987 1.00 89.06 85 GLU A C 1
ATOM 673 O O . GLU A 1 85 ? -32.810 -6.319 31.328 1.00 89.06 85 GLU A O 1
ATOM 678 N N . THR A 1 86 ? -31.044 -5.019 31.794 1.00 87.31 86 THR A N 1
ATOM 679 C CA . THR A 1 86 ? -31.508 -4.628 33.136 1.00 87.31 86 THR A CA 1
ATOM 680 C C . THR A 1 86 ? -32.844 -3.896 33.076 1.00 87.31 86 THR A C 1
ATOM 682 O O . THR A 1 86 ? -33.756 -4.221 33.836 1.00 87.31 86 THR A O 1
ATOM 685 N N . HIS A 1 87 ? -33.003 -2.959 32.138 1.00 88.50 87 HIS A N 1
ATOM 686 C CA . HIS A 1 87 ? -34.269 -2.259 31.955 1.00 88.50 87 HIS A CA 1
ATOM 687 C C . HIS A 1 87 ? -35.391 -3.199 31.488 1.00 88.50 87 HIS A C 1
ATOM 689 O O . HIS A 1 87 ? -36.511 -3.102 31.983 1.00 88.50 87 HIS A O 1
ATOM 695 N N . GLN A 1 88 ? -35.106 -4.148 30.588 1.00 88.25 88 GLN A N 1
ATOM 696 C CA . GLN A 1 88 ? -36.088 -5.155 30.167 1.00 88.25 88 GLN A CA 1
ATOM 697 C C . GLN A 1 88 ? -36.489 -6.101 31.306 1.00 88.25 88 GLN A C 1
ATOM 699 O O . GLN A 1 88 ? -37.674 -6.385 31.463 1.00 88.25 88 GLN A O 1
ATOM 704 N N . ALA A 1 89 ? -35.533 -6.555 32.120 1.00 84.62 89 ALA A N 1
ATOM 705 C CA . ALA A 1 89 ? -35.784 -7.460 33.240 1.00 84.62 89 ALA A CA 1
ATOM 706 C C . ALA A 1 89 ? -36.606 -6.812 34.368 1.00 84.62 89 ALA A C 1
ATOM 708 O O . ALA A 1 89 ? -37.284 -7.517 35.103 1.00 84.62 89 ALA A O 1
ATOM 709 N N . GLN A 1 90 ? -36.574 -5.482 34.503 1.00 79.38 90 GLN A N 1
ATOM 710 C CA . GLN A 1 90 ? -37.414 -4.746 35.457 1.00 79.38 90 GLN A CA 1
ATOM 711 C C . GLN A 1 90 ? -38.872 -4.577 35.003 1.00 79.38 90 GLN A C 1
ATOM 713 O O . GLN A 1 90 ? -39.714 -4.181 35.808 1.00 79.38 90 GLN A O 1
ATOM 718 N N . ILE A 1 91 ? -39.168 -4.820 33.723 1.00 79.81 91 ILE A N 1
ATOM 719 C CA . ILE A 1 91 ? -40.502 -4.639 33.131 1.00 79.81 91 ILE A CA 1
ATOM 720 C C . ILE A 1 91 ? -41.279 -5.973 33.054 1.00 79.81 91 ILE A C 1
ATOM 722 O O . ILE A 1 91 ? -42.486 -5.953 32.805 1.00 79.81 91 ILE A O 1
ATOM 726 N N . GLN A 1 92 ? -40.622 -7.116 33.288 1.00 58.75 92 GLN A N 1
ATOM 727 C CA . GLN A 1 92 ? -41.248 -8.446 33.377 1.00 58.75 92 GLN A CA 1
ATOM 728 C C . GLN A 1 92 ? -41.569 -8.834 34.821 1.00 58.75 92 GLN A C 1
ATOM 730 O O . GLN A 1 92 ? -42.618 -9.490 35.010 1.00 58.75 92 GLN A O 1
#

Organism: NCBI:txid261450